Protein AF-A0A0D0Q567-F1 (afdb_monomer_lite)

Structure (mmCIF, N/CA/C/O backbone):
data_AF-A0A0D0Q567-F1
#
_entry.id   AF-A0A0D0Q567-F1
#
loop_
_atom_site.group_PDB
_atom_site.id
_atom_site.type_symbol
_atom_site.label_atom_id
_atom_site.label_alt_id
_atom_site.label_comp_id
_atom_site.label_asym_id
_atom_site.label_entity_id
_atom_site.label_seq_id
_atom_site.pdbx_PDB_ins_code
_atom_site.Cartn_x
_atom_site.Cartn_y
_atom_site.Cartn_z
_atom_site.occupancy
_atom_site.B_iso_or_equiv
_atom_site.auth_seq_id
_atom_site.auth_comp_id
_atom_site.auth_asym_id
_atom_site.auth_atom_id
_atom_site.pdbx_PDB_model_num
ATOM 1 N N . MET A 1 1 ? 65.294 61.300 28.316 1.00 38.38 1 MET A N 1
ATOM 2 C CA . MET A 1 1 ? 66.424 61.042 27.399 1.00 38.38 1 MET A CA 1
ATOM 3 C C . MET A 1 1 ? 66.318 59.599 26.916 1.00 38.38 1 MET A C 1
ATOM 5 O O . MET A 1 1 ? 66.198 58.739 27.770 1.00 38.38 1 MET A O 1
ATO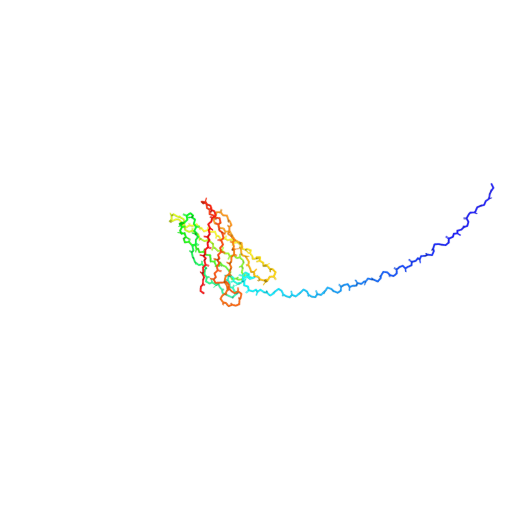M 9 N N . HIS A 1 2 ? 66.250 59.403 25.587 1.00 37.78 2 HIS A N 1
ATOM 10 C CA . HIS A 1 2 ? 66.719 58.267 24.755 1.00 37.78 2 HIS A CA 1
ATOM 11 C C . HIS A 1 2 ? 66.934 56.901 25.453 1.00 37.78 2 HIS A C 1
ATOM 13 O O . HIS A 1 2 ? 67.699 56.834 26.400 1.00 37.78 2 HIS A O 1
ATOM 19 N N . ARG A 1 3 ? 66.415 55.746 25.007 1.00 39.75 3 ARG A N 1
ATOM 20 C CA . ARG A 1 3 ? 66.430 55.153 23.651 1.00 39.75 3 ARG A CA 1
ATOM 21 C C . ARG A 1 3 ? 65.641 53.821 23.699 1.00 39.75 3 ARG A C 1
ATOM 23 O O . ARG A 1 3 ? 65.749 53.097 24.677 1.00 39.75 3 ARG A O 1
ATOM 30 N N . ALA A 1 4 ? 64.758 53.581 22.730 1.00 44.22 4 ALA A N 1
ATOM 31 C CA . ALA A 1 4 ? 64.872 52.557 21.675 1.00 44.22 4 ALA A CA 1
ATOM 32 C C . ALA A 1 4 ? 64.885 51.085 22.149 1.00 44.22 4 ALA A C 1
ATOM 34 O O . ALA A 1 4 ? 65.913 50.575 22.581 1.00 44.22 4 ALA A O 1
ATOM 35 N N . LEU A 1 5 ? 63.752 50.394 21.966 1.00 52.03 5 LEU A N 1
ATOM 36 C CA . LEU A 1 5 ? 63.672 48.932 21.943 1.00 52.03 5 LEU A CA 1
ATOM 37 C C . LEU A 1 5 ? 63.561 48.472 20.487 1.00 52.03 5 LEU A C 1
ATOM 39 O O . LEU A 1 5 ? 62.580 48.733 19.793 1.00 52.03 5 LEU A O 1
ATOM 43 N N . THR A 1 6 ? 64.645 47.848 20.046 1.00 52.19 6 THR A N 1
ATOM 44 C CA . THR A 1 6 ? 64.882 47.221 18.748 1.00 52.19 6 THR A CA 1
ATOM 45 C C . THR A 1 6 ? 64.147 45.879 18.678 1.00 52.19 6 THR A C 1
ATOM 47 O O . THR A 1 6 ? 64.008 45.193 19.688 1.00 52.19 6 THR A O 1
ATOM 50 N N . GLY A 1 7 ? 63.653 45.527 17.490 1.00 48.12 7 GLY A N 1
ATOM 51 C CA . GLY A 1 7 ? 62.730 44.416 17.278 1.00 48.12 7 GLY A CA 1
ATOM 52 C C . GLY A 1 7 ? 63.317 43.008 17.403 1.00 48.12 7 GLY A C 1
ATOM 53 O O . GLY A 1 7 ? 64.529 42.805 17.415 1.00 48.12 7 GLY A O 1
ATOM 54 N N . ALA A 1 8 ? 62.413 42.030 17.423 1.00 50.88 8 ALA A N 1
ATOM 55 C CA . ALA A 1 8 ? 62.719 40.626 17.197 1.00 50.88 8 ALA A CA 1
ATOM 56 C C . ALA A 1 8 ? 61.720 40.053 16.184 1.00 50.88 8 ALA A C 1
ATOM 58 O O . ALA A 1 8 ? 60.511 40.266 16.277 1.00 50.88 8 ALA A O 1
ATOM 59 N N . ALA A 1 9 ? 62.283 39.396 15.176 1.00 47.81 9 ALA A N 1
ATOM 60 C CA . ALA A 1 9 ? 61.627 38.864 13.999 1.00 47.81 9 ALA A CA 1
ATOM 61 C C . ALA A 1 9 ? 60.582 37.796 14.349 1.00 47.81 9 ALA A C 1
ATOM 63 O O . ALA A 1 9 ? 60.881 36.816 15.028 1.00 47.81 9 ALA A O 1
ATOM 64 N N . CYS A 1 10 ? 59.367 37.960 13.827 1.00 39.22 10 CYS A N 1
ATOM 65 C CA . CYS A 1 10 ? 58.355 36.915 13.836 1.00 39.22 10 CY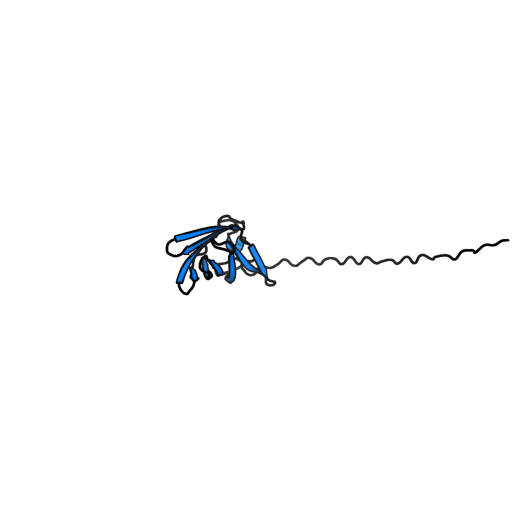S A CA 1
ATOM 66 C C . CYS A 1 10 ? 58.571 36.058 12.579 1.00 39.22 10 CYS A C 1
ATOM 68 O O . CYS A 1 10 ? 58.162 36.437 11.482 1.00 39.22 10 CYS A O 1
ATOM 70 N N . CYS A 1 11 ? 59.288 34.940 12.713 1.00 49.28 11 CYS A N 1
ATOM 71 C CA . CYS A 1 11 ? 59.371 33.937 11.656 1.00 49.28 11 CYS A CA 1
ATOM 72 C C . CYS A 1 11 ? 57.986 33.308 11.476 1.00 49.28 11 CYS A C 1
ATOM 74 O O . CYS A 1 11 ? 57.499 32.587 12.345 1.00 49.28 11 CYS A O 1
ATOM 76 N N . ALA A 1 12 ? 57.350 33.599 10.343 1.00 46.59 12 ALA A N 1
ATOM 77 C CA . ALA A 1 12 ? 56.108 32.977 9.925 1.00 46.59 12 ALA A CA 1
ATOM 78 C C . ALA A 1 12 ? 56.343 31.480 9.670 1.00 46.59 12 ALA A C 1
ATOM 80 O O . ALA A 1 12 ? 56.996 31.096 8.699 1.00 46.59 12 ALA A O 1
ATOM 81 N N . ALA A 1 13 ? 55.810 30.625 10.541 1.00 54.06 13 ALA A N 1
ATOM 82 C CA . ALA A 1 13 ? 55.683 29.205 10.257 1.00 54.06 13 ALA A CA 1
ATOM 83 C C . ALA A 1 13 ? 54.540 29.025 9.248 1.00 54.06 13 ALA A C 1
ATOM 85 O O . ALA A 1 13 ? 53.364 29.038 9.610 1.00 54.06 13 ALA A O 1
ATOM 86 N N . ALA A 1 14 ? 54.880 28.897 7.966 1.00 51.44 14 ALA A N 1
ATOM 87 C CA . ALA A 1 14 ? 53.939 28.458 6.946 1.00 51.44 14 ALA A CA 1
ATOM 88 C C . ALA A 1 14 ? 53.609 26.978 7.196 1.00 51.44 14 ALA A C 1
ATOM 90 O O . ALA A 1 14 ? 54.317 26.080 6.744 1.00 51.44 14 ALA A O 1
ATOM 91 N N . ALA A 1 15 ? 52.547 26.720 7.959 1.00 48.72 15 ALA A N 1
ATOM 92 C CA . ALA A 1 15 ? 51.950 25.398 8.031 1.00 48.72 15 ALA A CA 1
ATOM 93 C C . ALA A 1 15 ? 51.300 25.108 6.671 1.00 48.72 15 ALA A C 1
ATOM 95 O O . ALA A 1 15 ? 50.229 25.630 6.362 1.00 48.72 15 ALA A O 1
ATOM 96 N N . LEU A 1 16 ? 51.962 24.298 5.838 1.00 49.94 16 LEU A N 1
ATOM 97 C CA . LEU A 1 16 ? 51.313 23.668 4.694 1.00 49.94 16 LEU A CA 1
ATOM 98 C C . LEU A 1 16 ? 50.237 22.724 5.240 1.00 49.94 16 LEU A C 1
ATOM 100 O O . LEU A 1 16 ? 50.507 21.569 5.564 1.00 49.94 16 LEU A O 1
ATOM 104 N N . ALA A 1 17 ? 49.013 23.228 5.366 1.00 55.66 17 ALA A N 1
ATOM 105 C CA . ALA A 1 17 ? 47.845 22.386 5.533 1.00 55.66 17 ALA A CA 1
ATOM 106 C C . ALA A 1 17 ? 47.669 21.603 4.227 1.00 55.66 17 ALA A C 1
ATOM 108 O O . ALA A 1 17 ? 47.186 22.134 3.227 1.00 55.66 17 ALA A O 1
ATOM 109 N N . LEU A 1 18 ? 48.118 20.346 4.221 1.00 51.53 18 LEU A N 1
ATOM 110 C CA . LEU A 1 18 ? 47.726 19.371 3.212 1.00 51.53 18 LEU A CA 1
ATOM 111 C C . LEU A 1 18 ? 46.199 19.264 3.281 1.00 51.53 18 LEU A C 1
ATOM 113 O O . LEU A 1 18 ? 45.649 18.620 4.174 1.00 51.53 18 LEU A O 1
ATOM 117 N N . ALA A 1 19 ? 45.513 19.936 2.360 1.00 55.62 19 ALA A N 1
ATOM 118 C CA . ALA A 1 19 ? 44.102 19.715 2.111 1.00 55.62 19 ALA A CA 1
ATOM 119 C C . ALA A 1 19 ? 43.968 18.297 1.547 1.00 55.62 19 ALA A C 1
ATOM 121 O O . ALA A 1 19 ? 44.071 18.079 0.342 1.00 55.62 19 ALA A O 1
ATOM 122 N N . ALA A 1 20 ? 43.818 17.318 2.438 1.00 60.34 20 ALA A N 1
ATOM 123 C CA . ALA A 1 20 ? 43.405 15.981 2.066 1.00 60.34 20 ALA A CA 1
ATOM 124 C C . ALA A 1 20 ? 41.991 16.101 1.489 1.00 60.34 20 ALA A C 1
ATOM 126 O O . ALA A 1 20 ? 41.008 16.204 2.220 1.00 60.34 20 ALA A O 1
ATOM 127 N N . THR A 1 21 ? 41.899 16.148 0.164 1.00 54.31 21 THR A N 1
ATOM 128 C CA . THR A 1 21 ? 40.655 15.931 -0.559 1.00 54.31 21 THR A CA 1
ATOM 129 C C . THR A 1 21 ? 40.231 14.498 -0.272 1.00 54.31 21 THR A C 1
ATOM 131 O O . THR A 1 21 ? 40.716 13.546 -0.881 1.00 54.31 21 THR A O 1
ATOM 134 N N . THR A 1 22 ? 39.350 14.319 0.710 1.00 59.62 22 THR A N 1
ATOM 135 C CA . THR A 1 22 ? 38.627 13.065 0.884 1.00 59.62 22 THR A CA 1
ATOM 136 C C . THR A 1 22 ? 37.764 12.887 -0.357 1.00 59.62 22 THR A C 1
ATOM 138 O O . THR A 1 22 ? 36.684 13.462 -0.486 1.00 59.62 22 THR A O 1
ATOM 141 N N . ALA A 1 23 ? 38.293 12.142 -1.329 1.00 61.81 23 ALA A N 1
ATOM 142 C CA . ALA A 1 23 ? 37.537 11.707 -2.487 1.00 61.81 23 ALA A CA 1
ATOM 143 C C . ALA A 1 23 ? 36.274 11.023 -1.957 1.00 61.81 23 ALA A C 1
ATOM 145 O O . ALA A 1 23 ? 36.348 9.992 -1.287 1.00 61.81 23 ALA A O 1
ATOM 146 N N . SER A 1 24 ? 35.123 11.655 -2.179 1.00 61.72 24 SER A N 1
ATOM 147 C CA . SER A 1 24 ? 33.842 11.070 -1.810 1.00 61.72 24 SER A CA 1
ATOM 148 C C . SER A 1 24 ? 33.685 9.809 -2.647 1.00 61.72 24 SER A C 1
ATOM 150 O O . SER A 1 24 ? 33.603 9.887 -3.873 1.00 61.72 24 SER A O 1
ATOM 152 N N . ALA A 1 25 ? 33.729 8.646 -1.997 1.00 69.00 25 ALA A N 1
ATOM 153 C CA . ALA A 1 25 ? 33.426 7.393 -2.667 1.00 69.00 25 ALA A CA 1
ATOM 154 C C . ALA A 1 25 ? 32.014 7.508 -3.268 1.00 69.00 25 ALA A C 1
ATOM 156 O O . ALA A 1 25 ? 31.126 8.057 -2.604 1.00 69.00 25 ALA A O 1
ATOM 157 N N . PRO A 1 26 ? 31.790 7.040 -4.509 1.00 67.38 26 PRO A N 1
ATOM 158 C CA . PRO A 1 26 ? 30.459 7.064 -5.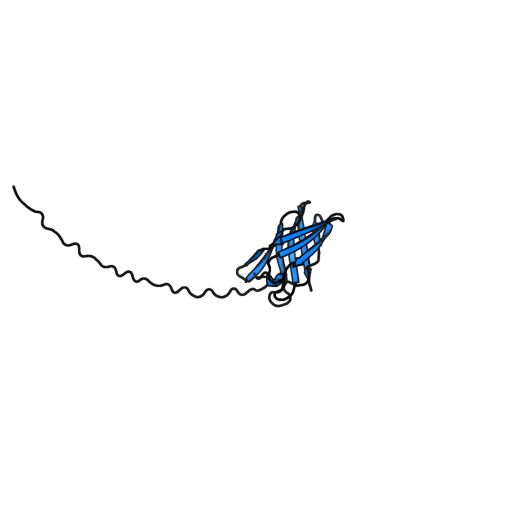087 1.00 67.38 26 PRO A CA 1
ATOM 159 C C . PRO A 1 26 ? 29.517 6.291 -4.163 1.00 67.38 26 PRO A C 1
ATOM 161 O O . PRO A 1 26 ? 29.795 5.147 -3.793 1.00 67.38 26 PRO A O 1
ATOM 164 N N . ALA A 1 27 ? 28.416 6.930 -3.765 1.00 67.38 27 ALA A N 1
ATOM 165 C CA . ALA A 1 27 ? 27.356 6.245 -3.048 1.00 67.38 27 ALA A CA 1
ATOM 166 C C . ALA A 1 27 ? 26.897 5.065 -3.912 1.00 67.38 27 ALA A C 1
ATOM 168 O O . ALA A 1 27 ? 26.581 5.235 -5.092 1.00 67.38 27 ALA A O 1
ATOM 169 N N . SER A 1 28 ? 26.924 3.858 -3.348 1.00 68.50 28 SER A N 1
ATOM 170 C CA . SER A 1 28 ? 26.419 2.679 -4.049 1.00 68.50 28 SER A CA 1
ATOM 171 C C . SER A 1 28 ? 24.938 2.886 -4.361 1.00 68.50 28 SER A C 1
ATOM 173 O O . SER A 1 28 ? 24.196 3.387 -3.516 1.00 68.50 28 SER A O 1
ATOM 175 N N . ALA A 1 29 ? 24.513 2.531 -5.576 1.00 69.06 29 ALA A N 1
ATOM 176 C CA . ALA A 1 29 ? 23.113 2.632 -5.965 1.00 69.06 29 ALA A CA 1
ATOM 177 C C . ALA A 1 29 ? 22.245 1.816 -4.993 1.00 69.06 29 ALA A C 1
ATOM 179 O O . ALA A 1 29 ? 22.543 0.649 -4.720 1.00 69.06 29 ALA A O 1
ATOM 180 N N . VAL A 1 30 ? 21.182 2.429 -4.462 1.00 72.00 30 VAL A N 1
ATOM 181 C CA . VAL A 1 30 ? 20.223 1.730 -3.600 1.00 72.00 30 VAL A CA 1
ATOM 182 C C . VAL A 1 30 ? 19.570 0.631 -4.432 1.00 72.00 30 VAL A C 1
ATOM 184 O O . VAL A 1 30 ? 18.925 0.902 -5.442 1.00 72.00 30 VAL A O 1
ATOM 187 N N . THR A 1 31 ? 19.775 -0.622 -4.034 1.00 82.00 31 THR A N 1
ATOM 188 C CA . THR A 1 31 ? 19.114 -1.763 -4.672 1.00 82.00 31 THR A CA 1
ATOM 189 C C . THR A 1 31 ? 17.761 -1.957 -4.003 1.00 82.00 31 THR A C 1
ATOM 191 O O . THR A 1 31 ? 17.708 -2.326 -2.834 1.00 82.00 31 THR A O 1
ATOM 194 N N . TYR A 1 32 ? 16.673 -1.689 -4.724 1.00 86.50 32 TYR A N 1
ATOM 195 C CA . TYR A 1 32 ? 15.321 -1.894 -4.211 1.00 86.50 32 TYR A CA 1
ATOM 196 C C . TYR A 1 32 ? 14.951 -3.374 -4.253 1.00 86.50 32 TYR A C 1
ATOM 198 O O . TYR A 1 32 ? 15.092 -4.026 -5.288 1.00 86.50 32 TYR A O 1
ATOM 206 N N . SER A 1 33 ? 14.481 -3.903 -3.126 1.00 89.44 33 SER A N 1
ATOM 207 C CA . SER A 1 33 ? 14.155 -5.324 -2.984 1.00 89.44 33 SER A CA 1
ATOM 208 C C . SER A 1 33 ? 12.665 -5.608 -3.170 1.00 89.44 33 SER A C 1
ATOM 210 O O . SER A 1 33 ? 12.313 -6.620 -3.769 1.00 89.44 33 SER A O 1
ATOM 212 N N . CYS A 1 34 ? 11.783 -4.722 -2.698 1.00 95.50 34 CYS A N 1
ATOM 213 C CA . CYS A 1 34 ? 10.334 -4.816 -2.897 1.00 95.50 34 CYS A CA 1
ATOM 214 C C . CYS A 1 34 ? 9.660 -3.474 -2.590 1.00 95.50 34 CYS A C 1
ATOM 216 O O . CYS A 1 34 ? 9.818 -2.967 -1.481 1.00 95.50 34 CYS A O 1
ATOM 218 N N . GLY A 1 35 ? 8.904 -2.909 -3.537 1.00 95.94 35 GLY A N 1
ATOM 219 C CA . GLY A 1 35 ? 8.114 -1.692 -3.325 1.00 95.94 35 GLY A CA 1
ATOM 220 C C . GLY A 1 35 ? 8.924 -0.425 -3.043 1.00 95.94 35 GLY A C 1
ATOM 221 O O . GLY A 1 35 ? 8.432 0.467 -2.355 1.00 95.94 35 GLY A O 1
ATOM 222 N N . GLY A 1 36 ? 10.170 -0.356 -3.505 1.00 94.75 36 GLY A N 1
ATOM 223 C CA . GLY A 1 36 ? 11.073 0.755 -3.207 1.00 94.75 36 GLY A CA 1
ATOM 224 C C . GLY A 1 36 ? 10.833 2.015 -4.043 1.00 94.75 36 GLY A C 1
ATOM 225 O O . GLY A 1 36 ? 11.371 3.072 -3.723 1.00 94.75 36 GLY A O 1
ATOM 226 N N . LEU A 1 37 ? 10.021 1.915 -5.095 1.00 94.31 37 LEU A N 1
ATOM 227 C CA . LEU A 1 37 ? 9.700 3.005 -6.013 1.00 94.31 37 LEU A CA 1
ATOM 228 C C . LEU A 1 37 ? 8.188 3.149 -6.180 1.00 94.31 37 LEU A C 1
ATOM 230 O O . LEU A 1 37 ? 7.458 2.163 -6.163 1.00 94.31 37 LEU A O 1
ATOM 234 N N . TYR A 1 38 ? 7.700 4.362 -6.448 1.00 94.12 38 TYR A N 1
ATOM 235 C CA . TYR A 1 38 ? 6.273 4.596 -6.718 1.00 94.12 38 TYR A CA 1
ATOM 236 C C . TYR A 1 38 ? 5.759 3.751 -7.897 1.00 94.12 38 TYR A C 1
ATOM 238 O O . TYR A 1 38 ? 4.648 3.219 -7.850 1.00 94.12 38 TYR A O 1
ATOM 246 N N . THR A 1 39 ? 6.594 3.538 -8.922 1.00 95.56 39 THR A N 1
ATOM 247 C CA . THR A 1 39 ? 6.271 2.695 -10.086 1.00 95.56 39 THR A CA 1
ATOM 248 C C . THR A 1 39 ? 5.996 1.239 -9.726 1.00 95.56 39 THR A C 1
ATOM 250 O O . THR A 1 39 ? 5.295 0.566 -10.478 1.00 95.56 39 THR A O 1
ATOM 253 N N . ASP A 1 40 ? 6.476 0.764 -8.573 1.00 95.81 40 ASP A N 1
ATOM 254 C CA . ASP A 1 40 ? 6.177 -0.578 -8.068 1.00 95.81 40 ASP A CA 1
ATOM 255 C C . ASP A 1 40 ? 4.717 -0.730 -7.629 1.00 95.81 40 ASP A C 1
ATOM 257 O O . ASP A 1 40 ? 4.260 -1.859 -7.462 1.00 95.81 40 ASP A O 1
ATOM 261 N N . TYR A 1 41 ? 3.987 0.377 -7.456 1.00 96.31 41 TYR A N 1
ATOM 262 C CA . TYR A 1 41 ? 2.581 0.427 -7.045 1.00 96.31 41 TYR A CA 1
ATOM 263 C C . TYR A 1 41 ? 1.679 0.942 -8.160 1.00 96.31 41 TYR A C 1
ATOM 265 O O . TYR A 1 41 ? 0.573 0.438 -8.312 1.00 96.31 41 TYR A O 1
ATOM 273 N N . VAL A 1 42 ? 2.128 1.919 -8.950 1.00 96.19 42 VAL A N 1
ATOM 274 C CA . VAL A 1 42 ? 1.266 2.563 -9.957 1.00 96.19 42 VAL A CA 1
ATOM 275 C C . VAL A 1 42 ? 1.493 2.090 -11.389 1.00 96.19 42 VAL A C 1
ATOM 277 O O . VAL A 1 42 ? 0.648 2.331 -12.247 1.00 96.19 42 VAL A O 1
ATOM 280 N N . GLY A 1 43 ? 2.607 1.398 -11.639 1.00 93.88 43 GLY A N 1
ATOM 281 C CA . GLY A 1 43 ? 3.051 1.009 -12.973 1.00 93.88 43 GLY A CA 1
ATOM 282 C C . GLY A 1 43 ? 3.880 2.098 -13.668 1.00 93.88 43 GLY A C 1
ATOM 283 O O . GLY A 1 43 ? 3.653 3.299 -13.510 1.00 93.88 43 GLY A O 1
ATOM 284 N N . ALA A 1 44 ? 4.898 1.671 -14.421 1.00 92.00 44 ALA A N 1
ATOM 285 C CA . ALA A 1 44 ? 5.865 2.575 -15.054 1.00 92.00 44 ALA A CA 1
ATOM 286 C C . ALA A 1 44 ? 5.396 3.126 -16.412 1.00 92.00 44 ALA A C 1
ATOM 288 O O . ALA A 1 44 ? 5.610 4.296 -16.714 1.00 92.00 44 ALA A O 1
ATOM 289 N N . LEU A 1 45 ? 4.775 2.276 -17.237 1.00 93.75 45 LEU A N 1
ATOM 290 C CA . LEU A 1 45 ? 4.361 2.615 -18.609 1.00 93.75 45 LEU A CA 1
ATOM 291 C C . LEU A 1 45 ? 2.840 2.665 -18.773 1.00 93.75 45 LEU A C 1
ATOM 293 O O . LEU A 1 45 ? 2.322 3.408 -19.601 1.00 93.75 45 LEU A O 1
ATOM 297 N N . VAL A 1 46 ? 2.134 1.856 -17.989 1.00 94.56 46 VAL A N 1
ATOM 298 C CA . VAL A 1 46 ? 0.675 1.741 -17.959 1.00 94.56 46 VAL A CA 1
ATOM 299 C C . VAL A 1 46 ? 0.228 1.699 -16.508 1.00 94.56 46 VAL A C 1
ATOM 301 O O . VAL A 1 46 ? 1.027 1.337 -15.642 1.00 94.56 46 VAL A O 1
ATOM 304 N N . LEU A 1 47 ? -1.028 2.076 -16.251 1.00 95.38 47 LEU A N 1
ATOM 305 C CA . LEU A 1 47 ? -1.594 1.951 -14.914 1.00 95.38 47 LEU A CA 1
ATOM 306 C C . LEU A 1 47 ? -1.618 0.479 -14.539 1.00 95.38 47 LEU A C 1
ATOM 308 O O . LEU A 1 47 ? -2.086 -0.360 -15.310 1.00 95.38 47 LEU A O 1
ATOM 312 N N . ASP A 1 48 ? -1.097 0.185 -13.360 1.00 95.50 48 ASP A N 1
ATOM 313 C CA . ASP A 1 48 ? -1.181 -1.152 -12.806 1.00 95.50 48 ASP A CA 1
ATOM 314 C C . ASP A 1 48 ? -2.614 -1.443 -12.314 1.00 95.50 48 ASP A C 1
ATOM 316 O O . ASP A 1 48 ? -3.454 -0.549 -12.172 1.00 95.50 48 ASP A O 1
ATOM 320 N N . THR A 1 49 ? -2.919 -2.709 -12.057 1.00 97.00 49 THR A N 1
ATOM 321 C CA . THR A 1 49 ? -4.222 -3.119 -11.532 1.00 97.00 49 THR A CA 1
ATOM 322 C C . THR A 1 49 ? -4.419 -2.597 -10.103 1.00 97.00 49 THR A C 1
ATOM 324 O O . THR A 1 49 ? -3.463 -2.638 -9.315 1.00 97.00 49 THR A O 1
ATOM 327 N N . PRO A 1 50 ? -5.639 -2.157 -9.736 1.00 98.12 50 PRO A N 1
ATOM 328 C CA . PRO A 1 50 ? -5.960 -1.797 -8.361 1.00 98.12 50 PRO A CA 1
ATOM 329 C C . PRO A 1 50 ? -5.691 -2.941 -7.385 1.00 98.12 50 PRO A C 1
ATOM 331 O O . PRO A 1 50 ? -5.946 -4.107 -7.692 1.00 98.12 50 PRO A O 1
ATOM 334 N N . PHE A 1 51 ? -5.234 -2.597 -6.185 1.00 98.62 51 PHE A N 1
ATOM 335 C CA . PHE A 1 51 ? -5.249 -3.522 -5.065 1.00 98.62 51 PHE A CA 1
ATOM 336 C C . PHE A 1 51 ? -6.656 -3.577 -4.478 1.00 98.62 51 PHE A C 1
ATOM 338 O O . PHE A 1 51 ? -7.262 -2.542 -4.204 1.00 98.62 51 PHE A O 1
ATOM 345 N N . VAL A 1 52 ? -7.155 -4.783 -4.247 1.00 98.62 52 VAL A N 1
ATOM 346 C CA . VAL A 1 52 ? -8.474 -5.043 -3.671 1.00 98.62 52 VAL A CA 1
ATOM 347 C C . VAL A 1 52 ? -8.345 -5.965 -2.468 1.00 98.62 52 VAL A C 1
ATOM 349 O O . VAL A 1 52 ? -7.499 -6.863 -2.432 1.00 98.62 52 VAL A O 1
ATOM 352 N N . GLY A 1 53 ? -9.174 -5.739 -1.460 1.00 98.19 53 GLY A N 1
ATOM 353 C CA . GLY A 1 53 ? -9.191 -6.556 -0.257 1.00 98.19 53 GLY A CA 1
ATOM 354 C C . GLY A 1 53 ? -10.074 -5.948 0.815 1.00 98.19 53 GLY A C 1
ATOM 355 O O . GLY A 1 53 ? -11.181 -5.489 0.527 1.00 98.19 53 GLY A O 1
ATOM 356 N N . THR A 1 54 ? -9.603 -5.970 2.058 1.00 98.06 54 THR A N 1
ATOM 357 C CA . THR A 1 54 ? -10.420 -5.583 3.209 1.00 98.06 54 THR A CA 1
ATOM 358 C C . THR A 1 54 ? -9.646 -4.811 4.261 1.00 98.06 54 THR A C 1
ATOM 360 O O . THR A 1 54 ? -8.483 -5.115 4.520 1.00 98.06 54 THR A O 1
ATOM 363 N N . ALA A 1 55 ? -10.337 -3.890 4.929 1.00 97.44 55 ALA A N 1
ATOM 364 C CA . ALA A 1 55 ? -9.966 -3.336 6.225 1.00 97.44 55 ALA A CA 1
ATOM 365 C C . ALA A 1 55 ? -10.856 -3.960 7.315 1.00 97.44 55 ALA A C 1
ATOM 367 O O . ALA A 1 55 ? -12.073 -4.030 7.155 1.00 97.44 55 ALA A O 1
ATOM 368 N N . VAL A 1 56 ? -10.271 -4.433 8.410 1.00 96.94 56 VAL A N 1
ATOM 369 C CA . VAL A 1 56 ? -10.953 -5.097 9.521 1.00 96.94 56 VAL A CA 1
ATOM 370 C C . VAL A 1 56 ? -10.953 -4.164 10.722 1.00 96.94 56 VAL A C 1
ATOM 372 O O . VAL A 1 56 ? -9.897 -3.801 11.239 1.00 96.94 56 VAL A O 1
ATOM 375 N N . LEU A 1 57 ? -12.150 -3.794 11.167 1.00 92.06 57 LEU A N 1
ATOM 376 C CA . LEU A 1 57 ? -12.358 -2.980 12.358 1.00 92.06 57 LEU A CA 1
ATOM 377 C C . LEU A 1 57 ? -13.324 -3.700 13.292 1.00 92.06 57 LEU A C 1
ATOM 379 O O . LEU A 1 57 ? -14.411 -4.085 12.862 1.00 92.06 57 LEU A O 1
ATOM 383 N N . ASP A 1 58 ? -12.918 -3.899 14.547 1.00 91.31 58 ASP A N 1
ATOM 384 C CA . ASP A 1 58 ? -13.704 -4.609 15.565 1.00 91.31 58 ASP A CA 1
ATOM 385 C C . ASP A 1 58 ? -14.234 -5.973 15.077 1.00 91.31 58 ASP A C 1
ATOM 387 O O . ASP A 1 58 ? -15.358 -6.382 15.359 1.00 91.31 58 ASP A O 1
ATOM 391 N N . GLY A 1 59 ? -13.421 -6.675 14.279 1.00 92.69 59 GLY A N 1
ATOM 392 C CA . GLY A 1 59 ? -13.764 -7.970 13.683 1.00 92.69 59 GLY A CA 1
ATOM 393 C C . GLY A 1 59 ? -14.695 -7.907 12.464 1.00 92.69 59 GLY A C 1
ATOM 394 O O . GLY A 1 59 ? -14.982 -8.945 11.868 1.00 92.69 59 GLY A O 1
ATOM 395 N N . VAL A 1 60 ? -15.141 -6.721 12.041 1.00 94.31 60 VAL A N 1
ATOM 396 C CA . VAL A 1 60 ? -15.976 -6.534 10.847 1.00 94.31 60 VAL A CA 1
ATOM 397 C C . VAL A 1 60 ? -15.103 -6.194 9.643 1.00 94.31 60 VAL A C 1
ATOM 399 O O . VAL A 1 60 ? -14.395 -5.188 9.634 1.00 94.31 60 VAL A O 1
ATOM 402 N N . SER A 1 61 ? -15.186 -7.018 8.597 1.00 95.94 61 SER A N 1
ATOM 403 C CA . SER A 1 61 ? -14.486 -6.779 7.331 1.00 95.94 61 SER A CA 1
ATOM 404 C C . SER A 1 61 ? -15.229 -5.763 6.465 1.00 95.94 61 SER A C 1
ATOM 406 O O . SER A 1 61 ? -16.417 -5.912 6.178 1.00 95.94 61 SER A O 1
ATOM 408 N N . ARG A 1 62 ? -14.503 -4.745 6.014 1.00 95.62 62 ARG A N 1
ATOM 409 C CA . ARG A 1 62 ? -14.956 -3.675 5.123 1.00 95.62 62 ARG A CA 1
ATOM 410 C C . ARG A 1 62 ? -14.186 -3.773 3.820 1.00 95.62 62 ARG A C 1
ATOM 412 O O . ARG A 1 62 ? -12.964 -3.869 3.855 1.00 95.62 62 ARG A O 1
ATOM 419 N N . ALA A 1 63 ? -14.875 -3.754 2.682 1.00 97.38 63 ALA A N 1
ATOM 420 C CA . ALA A 1 63 ? -14.199 -3.780 1.388 1.00 97.38 63 ALA A CA 1
ATOM 421 C C . ALA A 1 63 ? -13.297 -2.547 1.243 1.00 97.38 63 ALA A C 1
ATOM 423 O O . ALA A 1 63 ? -13.705 -1.438 1.598 1.00 97.38 63 ALA A O 1
ATOM 424 N N . MET A 1 64 ? -12.082 -2.757 0.742 1.00 98.06 64 MET A N 1
ATOM 425 C CA . MET A 1 64 ? -11.089 -1.712 0.528 1.00 98.06 64 MET A CA 1
ATOM 426 C C . MET A 1 64 ? -10.459 -1.859 -0.856 1.00 98.06 64 MET A C 1
ATOM 428 O O . MET A 1 64 ? -10.053 -2.958 -1.245 1.00 98.06 64 MET A O 1
ATOM 432 N N . THR A 1 65 ? -10.334 -0.736 -1.557 1.00 98.56 65 THR A N 1
ATOM 433 C CA . THR A 1 65 ? -9.672 -0.644 -2.861 1.00 98.56 65 THR A CA 1
ATOM 434 C C . THR A 1 65 ? -8.605 0.441 -2.808 1.00 98.56 65 THR A C 1
ATOM 436 O O . THR A 1 65 ? -8.865 1.547 -2.340 1.00 98.56 65 THR A O 1
ATOM 439 N N . VAL A 1 66 ? -7.407 0.137 -3.305 1.00 98.38 66 VAL A N 1
ATOM 440 C CA . VAL A 1 66 ? -6.313 1.096 -3.503 1.00 98.38 66 VAL A CA 1
ATOM 441 C C . VAL A 1 66 ? -5.945 1.077 -4.982 1.00 98.38 66 VAL A C 1
ATOM 443 O O . VAL A 1 66 ? -5.326 0.131 -5.468 1.00 98.38 66 VAL A O 1
ATOM 446 N N . ALA A 1 67 ? -6.367 2.100 -5.716 1.00 98.38 67 ALA A N 1
ATOM 447 C CA . ALA A 1 67 ? -6.237 2.175 -7.164 1.00 98.38 67 ALA A CA 1
ATOM 448 C C . ALA A 1 67 ? -5.207 3.235 -7.576 1.00 98.38 67 ALA A C 1
ATOM 450 O O . ALA A 1 67 ? -5.274 4.364 -7.086 1.00 98.38 67 ALA A O 1
ATOM 451 N N . PRO A 1 68 ? -4.282 2.927 -8.497 1.00 97.50 68 PRO A N 1
ATOM 452 C CA . PRO A 1 68 ? -3.427 3.951 -9.074 1.00 97.50 68 PRO A CA 1
ATOM 453 C C . PRO A 1 68 ? -4.236 4.875 -9.983 1.00 97.50 68 PRO A C 1
ATOM 455 O O . PRO A 1 68 ? -5.089 4.426 -10.749 1.00 97.50 68 PRO A O 1
ATOM 458 N N . VAL A 1 69 ? -3.974 6.178 -9.887 1.00 97.50 69 VAL A N 1
ATOM 459 C CA . VAL A 1 69 ? -4.729 7.196 -10.639 1.00 97.50 69 VAL A CA 1
ATOM 460 C C . VAL A 1 69 ? -3.956 7.673 -11.861 1.00 97.50 69 VAL A C 1
ATOM 462 O O . VAL A 1 69 ? -4.551 8.005 -12.887 1.00 97.50 69 VAL A O 1
ATOM 465 N N . LYS A 1 70 ? -2.621 7.689 -11.778 1.00 93.31 70 LYS A N 1
ATOM 466 C CA . LYS A 1 70 ? -1.750 8.124 -12.871 1.00 93.31 70 LYS A CA 1
ATOM 467 C C . LYS A 1 70 ? -0.455 7.309 -12.916 1.00 93.31 70 LYS A C 1
ATOM 469 O O . LYS A 1 70 ? 0.080 6.913 -11.886 1.00 93.31 70 LYS A O 1
ATOM 474 N N . VAL A 1 71 ? 0.017 7.035 -14.132 1.00 90.50 71 VAL A N 1
ATOM 475 C CA . VAL A 1 71 ? 1.263 6.293 -14.374 1.00 90.50 71 VAL A CA 1
ATOM 476 C C . VAL A 1 71 ? 2.469 7.114 -13.951 1.00 90.50 71 VAL A C 1
ATOM 478 O O . VAL A 1 71 ? 2.491 8.323 -14.188 1.00 90.50 71 VAL A O 1
ATOM 481 N N . ASN A 1 72 ? 3.477 6.449 -13.383 1.00 90.56 72 ASN A N 1
ATOM 482 C CA . ASN A 1 72 ? 4.725 7.088 -12.953 1.00 90.56 72 ASN A CA 1
ATOM 483 C C . ASN A 1 72 ? 4.512 8.351 -12.086 1.00 90.56 72 ASN A C 1
ATOM 485 O O . ASN A 1 72 ? 5.277 9.309 -12.165 1.00 90.56 72 ASN A O 1
ATOM 489 N N . ASP A 1 73 ? 3.438 8.359 -11.300 1.00 94.06 73 ASP A N 1
ATOM 490 C CA . ASP A 1 73 ? 3.061 9.444 -10.403 1.00 94.06 73 ASP A CA 1
ATOM 491 C C . ASP A 1 73 ? 2.743 8.856 -9.030 1.00 94.06 73 ASP A C 1
ATOM 493 O O . ASP A 1 73 ? 2.380 7.684 -8.912 1.00 94.06 73 ASP A O 1
ATOM 497 N N . ASN A 1 74 ? 2.869 9.646 -7.977 1.00 95.38 74 ASN A N 1
ATOM 498 C CA . ASN A 1 74 ? 2.658 9.169 -6.619 1.00 95.38 74 ASN A CA 1
ATOM 499 C C . ASN A 1 74 ? 1.207 9.356 -6.165 1.00 95.38 74 ASN A C 1
ATOM 501 O O . ASN A 1 74 ? 0.987 9.615 -4.995 1.00 95.38 74 ASN A O 1
ATOM 505 N N . MET A 1 75 ? 0.216 9.190 -7.046 1.00 97.50 75 MET A N 1
ATOM 506 C CA . MET A 1 75 ? -1.194 9.429 -6.720 1.00 97.50 75 MET A CA 1
ATOM 507 C C . MET A 1 75 ? -2.008 8.129 -6.676 1.00 97.50 75 MET A C 1
ATOM 509 O O . MET A 1 75 ? -2.101 7.389 -7.666 1.00 97.50 75 MET A O 1
ATOM 513 N N . LEU A 1 76 ? -2.653 7.885 -5.534 1.00 98.00 76 LEU A N 1
ATOM 514 C CA . LEU A 1 76 ? -3.556 6.757 -5.303 1.00 98.00 76 LEU A CA 1
ATOM 515 C C . LEU A 1 76 ? -4.961 7.252 -4.976 1.00 98.00 76 LEU A C 1
ATOM 517 O O . LEU A 1 76 ? -5.155 8.299 -4.361 1.00 98.00 76 LEU A O 1
ATOM 521 N N . SER A 1 77 ? -5.945 6.446 -5.350 1.00 98.31 77 SER A N 1
ATOM 522 C CA . SER A 1 77 ? -7.305 6.553 -4.857 1.00 98.31 77 SER A CA 1
ATOM 523 C C . SER A 1 77 ? -7.580 5.418 -3.885 1.00 98.31 77 SER A C 1
ATOM 525 O O . SER A 1 77 ? -7.371 4.251 -4.213 1.00 98.31 77 SER A O 1
ATOM 527 N N . VAL A 1 78 ? -8.025 5.764 -2.685 1.00 98.31 78 VAL A N 1
ATOM 528 C CA . VAL A 1 78 ? -8.282 4.829 -1.594 1.00 98.31 78 VAL A CA 1
ATOM 529 C C . VAL A 1 78 ? -9.758 4.887 -1.253 1.00 98.31 78 VAL A C 1
ATOM 531 O O . VAL A 1 78 ? -10.271 5.937 -0.867 1.00 98.31 78 VAL A O 1
ATOM 534 N N . GLU A 1 79 ? -10.425 3.749 -1.381 1.00 97.94 79 GLU A N 1
ATOM 535 C CA . GLU A 1 79 ? -11.843 3.572 -1.096 1.00 97.94 79 GLU A CA 1
ATOM 536 C C . GLU A 1 79 ? -12.027 2.550 0.026 1.00 97.94 79 GLU A C 1
ATOM 538 O O . GLU A 1 79 ? -11.418 1.480 -0.005 1.00 97.94 79 GLU A O 1
ATOM 543 N N . ILE A 1 80 ? -12.881 2.863 1.005 1.00 96.06 80 ILE A N 1
ATOM 544 C CA . ILE A 1 80 ? -13.291 1.936 2.070 1.00 96.06 80 ILE A CA 1
ATOM 545 C C . ILE A 1 80 ? -14.817 1.965 2.196 1.00 96.06 80 ILE A C 1
ATOM 547 O O . ILE A 1 80 ? -15.420 3.025 2.383 1.00 96.06 80 ILE A O 1
ATOM 551 N N . VAL A 1 81 ? -15.448 0.791 2.147 1.00 94.12 81 VAL A N 1
ATOM 552 C CA . VAL A 1 81 ? -16.903 0.644 2.287 1.00 94.12 81 VAL A CA 1
ATOM 553 C C . VAL A 1 81 ? -17.275 0.451 3.756 1.00 94.12 81 VAL A C 1
ATOM 555 O O . VAL A 1 81 ? -16.978 -0.578 4.356 1.00 94.12 81 VAL A O 1
ATOM 558 N N . THR A 1 82 ? -17.971 1.424 4.340 1.00 86.75 82 THR A N 1
ATOM 559 C CA . THR A 1 82 ? -18.420 1.402 5.741 1.00 86.75 82 THR A CA 1
ATOM 560 C C . THR A 1 82 ? -19.938 1.474 5.808 1.00 86.75 82 THR A C 1
ATOM 562 O O . THR A 1 82 ? -20.527 2.421 5.297 1.00 86.75 82 THR A O 1
ATOM 565 N N . ALA A 1 83 ? -20.582 0.491 6.447 1.00 83.69 83 ALA A N 1
ATOM 566 C CA . ALA A 1 83 ? -22.039 0.461 6.636 1.00 83.69 83 ALA A CA 1
ATOM 567 C C . ALA A 1 83 ? -22.843 0.716 5.335 1.00 83.69 83 ALA A C 1
ATOM 569 O O . ALA A 1 83 ? -23.852 1.416 5.332 1.00 83.69 83 ALA A O 1
ATOM 570 N N . GLY A 1 84 ? -22.363 0.181 4.206 1.00 82.94 84 GLY A N 1
ATOM 571 C CA . GLY A 1 84 ? -22.989 0.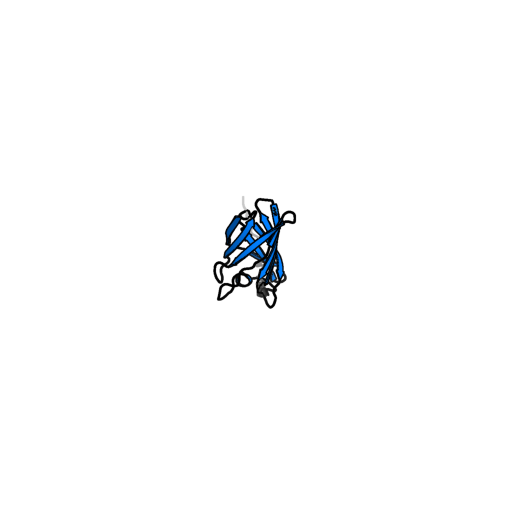352 2.888 1.00 82.94 84 GLY A CA 1
ATOM 572 C C . GLY A 1 84 ? -22.733 1.703 2.208 1.00 82.94 84 GLY A C 1
ATOM 573 O O . GLY A 1 84 ? -23.240 1.928 1.115 1.00 82.94 84 GLY A O 1
ATOM 574 N N . GLN A 1 85 ? -21.948 2.593 2.817 1.00 88.75 85 GLN A N 1
ATOM 575 C CA . GLN A 1 85 ? -21.484 3.837 2.204 1.00 88.75 85 GLN A CA 1
ATOM 576 C C . GLN A 1 85 ? -20.037 3.679 1.742 1.00 88.75 85 GLN A C 1
ATOM 578 O O . GLN A 1 85 ? -19.169 3.270 2.515 1.00 88.75 85 GLN A O 1
ATOM 583 N N . SER A 1 86 ? -19.771 4.030 0.487 1.00 92.31 86 SER A N 1
ATOM 584 C CA . SER A 1 86 ? -18.408 4.139 -0.026 1.00 92.31 86 SER A CA 1
ATOM 585 C C . SER A 1 86 ? -17.822 5.504 0.343 1.00 92.31 86 SER A C 1
ATOM 587 O O . SER A 1 86 ? -18.472 6.544 0.190 1.00 92.31 86 SER A O 1
ATOM 589 N N . ARG A 1 87 ? -16.600 5.499 0.879 1.00 94.38 87 ARG A N 1
ATOM 590 C CA . ARG A 1 87 ? -15.824 6.701 1.187 1.00 94.38 87 ARG A CA 1
ATOM 591 C C . ARG A 1 87 ? -14.500 6.619 0.454 1.00 94.38 87 ARG A C 1
ATOM 593 O O . ARG A 1 87 ? -13.771 5.647 0.629 1.00 94.38 87 ARG A O 1
ATOM 600 N N . GLN A 1 88 ? -14.199 7.652 -0.323 1.00 96.44 88 GLN A N 1
ATOM 601 C CA . GLN A 1 88 ? -13.045 7.684 -1.208 1.00 96.44 88 GLN A CA 1
ATOM 602 C C . GLN A 1 88 ? -12.237 8.963 -0.999 1.00 96.44 88 GLN A C 1
ATOM 604 O O . GLN A 1 88 ? -12.808 10.045 -0.849 1.00 96.44 88 GLN A O 1
ATOM 609 N N . THR A 1 89 ? -10.916 8.826 -1.038 1.00 97.50 89 THR A N 1
ATOM 610 C CA . THR A 1 89 ? -9.958 9.932 -1.123 1.00 97.50 89 THR A CA 1
ATOM 611 C C . THR A 1 89 ? -8.996 9.653 -2.262 1.00 97.50 89 THR A C 1
ATOM 613 O O . THR A 1 89 ? -8.591 8.513 -2.465 1.00 97.50 89 THR A O 1
ATOM 616 N N . THR A 1 90 ? -8.606 10.698 -2.983 1.00 98.12 90 THR A N 1
ATOM 617 C CA . THR A 1 90 ? -7.505 10.645 -3.943 1.00 98.12 90 THR A CA 1
ATOM 618 C C . THR A 1 90 ? -6.435 11.612 -3.478 1.00 98.12 90 THR A C 1
ATOM 620 O O . THR A 1 90 ? -6.728 12.790 -3.278 1.00 98.12 90 THR A O 1
ATOM 623 N N . ALA A 1 91 ? -5.228 11.106 -3.262 1.00 96.31 91 ALA A N 1
ATOM 624 C CA . ALA A 1 91 ? -4.129 11.880 -2.711 1.00 96.31 91 ALA A CA 1
ATOM 625 C C . ALA A 1 91 ? -2.782 11.290 -3.121 1.00 96.31 91 ALA A C 1
ATOM 627 O O . ALA A 1 91 ? -2.690 10.155 -3.606 1.00 96.31 91 ALA A O 1
ATOM 628 N N . ASP A 1 92 ? -1.745 12.079 -2.875 1.00 97.69 92 ASP A N 1
ATOM 629 C CA . ASP A 1 92 ? -0.377 11.622 -3.006 1.00 97.69 92 ASP A CA 1
ATOM 630 C C . ASP A 1 92 ? -0.049 10.585 -1.919 1.00 97.69 92 ASP A C 1
ATOM 632 O O . ASP A 1 92 ? -0.527 10.669 -0.784 1.00 97.69 92 ASP A O 1
ATOM 636 N N . PHE A 1 93 ? 0.782 9.604 -2.261 1.00 97.88 93 PHE A N 1
ATOM 637 C CA . PHE A 1 93 ? 1.379 8.661 -1.324 1.00 97.88 93 PHE A CA 1
ATOM 638 C C . PHE A 1 93 ? 2.895 8.852 -1.263 1.00 97.88 93 PHE A C 1
ATOM 640 O O . PHE A 1 93 ? 3.531 9.343 -2.200 1.00 97.88 93 PHE A O 1
ATOM 647 N N . GLU A 1 94 ? 3.481 8.453 -0.142 1.00 98.12 94 GLU A N 1
ATOM 648 C CA . GLU A 1 94 ? 4.922 8.464 0.094 1.00 98.12 94 GLU A CA 1
ATOM 649 C C . GLU A 1 94 ? 5.449 7.026 0.093 1.00 98.12 94 GLU A C 1
ATOM 651 O O . GLU A 1 94 ? 4.812 6.130 0.652 1.00 98.12 94 GLU A O 1
ATOM 656 N N . VAL A 1 95 ? 6.628 6.811 -0.497 1.00 97.25 95 VAL A N 1
ATOM 657 C CA . VAL A 1 95 ? 7.396 5.568 -0.359 1.00 97.25 95 VAL A CA 1
ATOM 658 C C . VAL A 1 95 ? 8.637 5.868 0.464 1.00 97.25 95 VAL A C 1
ATOM 660 O O . VAL A 1 95 ? 9.487 6.660 0.058 1.00 97.25 95 VAL A O 1
ATOM 663 N N . ARG A 1 96 ? 8.770 5.195 1.605 1.00 96.06 96 ARG A N 1
ATOM 664 C CA . ARG A 1 96 ? 10.018 5.152 2.371 1.00 96.06 96 ARG A CA 1
ATOM 665 C C . ARG A 1 96 ? 10.691 3.816 2.156 1.00 96.06 96 ARG A C 1
ATOM 667 O O . ARG A 1 96 ? 10.020 2.794 2.099 1.00 96.06 96 ARG A O 1
ATOM 674 N N . THR A 1 97 ? 12.012 3.818 2.069 1.00 94.31 97 THR A N 1
ATOM 675 C CA . THR A 1 97 ? 12.793 2.588 1.920 1.00 94.31 97 THR A CA 1
ATOM 676 C C . THR A 1 97 ? 13.715 2.395 3.102 1.00 94.31 97 THR A C 1
ATOM 678 O O . THR A 1 97 ? 14.412 3.331 3.499 1.00 94.31 97 THR A O 1
ATOM 681 N N . ASP A 1 98 ? 13.742 1.183 3.646 1.00 89.12 98 ASP A N 1
ATOM 682 C CA . ASP A 1 98 ? 14.717 0.816 4.665 1.00 89.12 98 ASP A CA 1
ATOM 683 C C . ASP A 1 98 ? 16.112 0.559 4.063 1.00 89.12 98 ASP A C 1
ATOM 685 O O . ASP A 1 98 ? 16.342 0.661 2.854 1.00 89.12 98 ASP A O 1
ATOM 689 N N . THR A 1 99 ? 17.074 0.212 4.920 1.00 86.94 99 THR A N 1
ATOM 690 C CA . THR A 1 99 ? 18.460 -0.071 4.514 1.00 86.94 99 THR A CA 1
ATOM 691 C C . THR A 1 99 ? 18.603 -1.310 3.626 1.00 86.94 99 THR A C 1
ATOM 693 O O . THR A 1 99 ? 19.647 -1.486 3.002 1.00 86.94 99 THR A O 1
ATOM 696 N N . THR A 1 100 ? 17.572 -2.155 3.539 1.00 86.56 100 THR A N 1
ATOM 697 C CA . THR A 1 100 ? 17.508 -3.324 2.647 1.00 86.56 100 THR A CA 1
ATOM 698 C C . THR A 1 100 ? 16.842 -3.000 1.305 1.00 86.56 100 THR A C 1
ATOM 700 O O . THR A 1 100 ? 16.640 -3.890 0.474 1.00 86.56 100 THR A O 1
ATOM 703 N N . GLY A 1 101 ? 16.475 -1.732 1.090 1.00 88.12 101 GLY A N 1
ATOM 704 C CA . GLY A 1 101 ? 15.752 -1.276 -0.092 1.00 88.12 101 GLY A CA 1
ATOM 705 C C . GLY A 1 101 ? 14.297 -1.740 -0.128 1.00 88.12 101 GLY A C 1
ATOM 706 O O . GLY A 1 101 ? 13.686 -1.716 -1.202 1.00 88.12 101 GLY A O 1
ATOM 707 N N . ARG A 1 102 ? 13.743 -2.193 1.005 1.00 92.75 102 ARG A N 1
ATOM 708 C CA . ARG A 1 102 ? 12.339 -2.589 1.103 1.00 92.75 102 ARG A CA 1
ATOM 709 C C . ARG A 1 102 ? 11.482 -1.368 1.390 1.00 92.75 102 ARG A C 1
ATOM 711 O O . ARG A 1 102 ? 11.799 -0.563 2.264 1.00 92.75 102 ARG A O 1
ATOM 718 N N . GLY A 1 103 ? 10.407 -1.241 0.627 1.00 95.69 103 GLY A N 1
ATOM 719 C CA . GLY A 1 103 ? 9.459 -0.152 0.721 1.00 95.69 103 GLY A CA 1
ATOM 720 C C . GLY A 1 103 ? 8.530 -0.235 1.924 1.00 95.69 103 GLY A C 1
ATOM 721 O O . GLY A 1 103 ? 8.224 -1.306 2.451 1.00 95.69 103 GLY A O 1
ATOM 722 N N . GLN A 1 104 ? 8.019 0.929 2.285 1.00 97.06 104 GLN A N 1
ATOM 723 C CA . GLN A 1 104 ? 6.869 1.162 3.132 1.00 97.06 104 GLN A CA 1
ATOM 724 C C . GLN A 1 104 ? 6.077 2.308 2.504 1.00 97.06 104 GLN A C 1
ATOM 726 O O . GLN A 1 104 ? 6.666 3.328 2.145 1.00 97.06 104 GLN A O 1
ATOM 731 N N . ILE A 1 105 ? 4.760 2.151 2.382 1.00 97.62 105 ILE A N 1
ATOM 732 C CA . ILE A 1 105 ? 3.885 3.203 1.864 1.00 97.62 105 ILE A CA 1
ATOM 733 C C . ILE A 1 105 ? 3.105 3.902 2.962 1.00 97.62 105 ILE A C 1
ATOM 735 O O . ILE A 1 105 ? 2.644 3.264 3.911 1.00 97.62 105 ILE A O 1
ATOM 739 N N . PHE A 1 106 ? 2.919 5.202 2.761 1.00 98.31 106 PHE A N 1
ATOM 740 C CA . PHE A 1 106 ? 2.042 6.072 3.536 1.00 98.31 106 PHE A CA 1
ATOM 741 C C . PHE A 1 106 ? 1.068 6.728 2.566 1.00 98.31 106 PHE A C 1
ATOM 743 O O . PHE A 1 106 ? 1.502 7.289 1.564 1.00 98.31 106 PHE A O 1
ATOM 750 N N . PHE A 1 107 ? -0.230 6.652 2.825 1.00 98.00 107 PHE A N 1
ATOM 751 C CA . PHE A 1 107 ? -1.255 7.207 1.938 1.00 98.00 107 PHE A CA 1
ATOM 752 C C . PHE A 1 107 ? -2.388 7.835 2.742 1.00 98.00 107 PHE A C 1
ATOM 754 O O . PHE A 1 107 ? -2.645 7.436 3.876 1.00 98.00 107 PHE A O 1
ATOM 761 N N . SER A 1 108 ? -3.113 8.787 2.160 1.00 97.69 108 SER A N 1
ATOM 762 C CA . SER A 1 108 ? -4.313 9.333 2.798 1.00 97.69 108 SER A CA 1
ATOM 763 C C . SER A 1 108 ? -5.531 8.430 2.586 1.00 97.69 108 SER A C 1
ATOM 765 O O . SER A 1 108 ? -5.742 7.872 1.509 1.00 97.69 108 SER A O 1
ATOM 767 N N . SER A 1 109 ? -6.368 8.325 3.613 1.00 95.75 109 SER A N 1
ATOM 768 C CA . SER A 1 109 ? -7.722 7.773 3.547 1.00 95.75 109 SER A CA 1
ATOM 769 C C . SER A 1 109 ? -8.750 8.900 3.719 1.00 95.75 109 SER A C 1
ATOM 771 O O . SER A 1 109 ? -8.402 10.059 3.948 1.00 95.75 109 SER A O 1
ATOM 773 N N . TYR A 1 110 ? -10.043 8.588 3.629 1.00 94.12 110 TYR A N 1
ATOM 774 C CA . TYR A 1 110 ? -11.105 9.564 3.915 1.00 94.12 110 TYR A CA 1
ATOM 775 C C . TYR A 1 110 ? -11.077 10.101 5.357 1.00 94.12 110 TYR A C 1
ATOM 777 O O . TYR A 1 110 ? -11.549 11.205 5.614 1.00 94.12 110 TYR A O 1
ATOM 785 N N . SER A 1 111 ? -10.537 9.335 6.306 1.00 93.31 111 SER A N 1
ATOM 786 C CA . SER A 1 111 ? -10.598 9.658 7.739 1.00 93.31 111 SER A CA 1
ATOM 787 C C . SER A 1 111 ? -9.227 9.827 8.396 1.00 93.31 111 SER A C 1
ATOM 789 O O . SER A 1 111 ? -9.161 9.955 9.615 1.00 93.31 111 SER A O 1
ATOM 791 N N . GLY A 1 112 ? -8.141 9.828 7.622 1.00 95.06 112 GLY A N 1
ATOM 792 C CA . GLY A 1 112 ? -6.787 9.998 8.138 1.00 95.06 112 GLY A CA 1
ATOM 793 C C . GLY A 1 112 ? -5.741 9.422 7.193 1.00 95.06 112 GLY A C 1
ATOM 794 O O . GLY A 1 112 ? -5.770 9.688 5.995 1.00 95.06 112 GLY A O 1
ATOM 795 N N . GLU A 1 113 ? -4.821 8.629 7.733 1.00 97.56 113 GLU A N 1
ATOM 796 C CA . GLU A 1 113 ? -3.690 8.058 7.000 1.00 97.56 113 GLU A CA 1
ATOM 797 C C . GLU A 1 113 ? -3.676 6.530 7.102 1.00 97.56 113 GLU A C 1
ATOM 799 O O . GLU A 1 113 ? -4.172 5.941 8.066 1.00 97.56 113 GLU A O 1
ATOM 804 N N . GLY A 1 114 ? -3.107 5.880 6.094 1.00 97.94 114 GLY A N 1
ATOM 805 C CA . GLY A 1 114 ? -2.764 4.471 6.094 1.00 97.94 114 GLY A CA 1
ATOM 806 C C . GLY A 1 114 ? -1.265 4.278 5.950 1.00 97.94 114 GLY A C 1
ATOM 807 O O . GLY A 1 114 ? -0.600 5.011 5.222 1.00 97.94 114 GLY A O 1
ATOM 808 N N . VAL A 1 115 ? -0.741 3.278 6.652 1.00 98.38 115 VAL A N 1
ATOM 809 C CA . VAL A 1 115 ? 0.667 2.887 6.619 1.00 98.38 115 VAL A CA 1
ATOM 810 C C . VAL A 1 115 ? 0.779 1.386 6.404 1.00 98.38 115 VAL A C 1
ATOM 812 O O . VAL A 1 115 ? 0.117 0.597 7.084 1.00 98.38 115 VAL A O 1
ATOM 815 N N . SER A 1 116 ? 1.625 0.966 5.466 1.00 98.38 116 SER A N 1
ATOM 816 C CA . SER A 1 116 ? 1.915 -0.458 5.294 1.00 98.38 116 SER A CA 1
ATOM 817 C C . SER A 1 116 ? 2.848 -0.971 6.391 1.00 98.38 116 SER A C 1
ATOM 819 O O . SER A 1 116 ? 3.845 -0.329 6.726 1.00 98.38 116 SER A O 1
ATOM 821 N N . THR A 1 117 ? 2.584 -2.171 6.886 1.00 97.56 117 THR A N 1
ATOM 822 C CA . THR A 1 117 ? 3.471 -2.926 7.781 1.00 97.56 117 THR A CA 1
ATOM 823 C C . THR A 1 117 ? 4.255 -3.999 7.036 1.00 97.56 117 THR A C 1
ATOM 825 O O . THR A 1 117 ? 5.361 -4.342 7.444 1.00 97.56 117 THR A O 1
ATOM 828 N N . ASN A 1 118 ? 3.711 -4.526 5.937 1.00 96.81 118 ASN A N 1
ATOM 829 C CA . ASN A 1 118 ? 4.385 -5.519 5.114 1.00 96.81 118 ASN A CA 1
ATOM 830 C C . ASN A 1 118 ? 3.931 -5.419 3.652 1.00 96.81 118 ASN A C 1
ATOM 832 O O . ASN A 1 118 ? 2.768 -5.150 3.349 1.00 96.81 118 ASN A O 1
ATOM 836 N N . LEU A 1 119 ? 4.880 -5.657 2.750 1.00 97.62 119 LEU A N 1
ATOM 837 C CA . LEU A 1 119 ? 4.682 -5.663 1.303 1.00 97.62 119 LEU A CA 1
ATOM 838 C C . LEU A 1 119 ? 5.143 -6.997 0.738 1.00 97.62 119 LEU A C 1
ATOM 840 O O . LEU A 1 119 ? 6.228 -7.458 1.085 1.00 97.62 119 LEU A O 1
ATOM 844 N N . ILE A 1 120 ? 4.367 -7.601 -0.152 1.00 97.19 120 ILE A N 1
ATOM 845 C CA . ILE A 1 120 ? 4.783 -8.805 -0.878 1.00 97.19 120 ILE A CA 1
ATOM 846 C C . ILE A 1 120 ? 5.005 -8.423 -2.332 1.00 97.19 120 ILE A C 1
ATOM 848 O O . ILE A 1 120 ? 4.160 -7.753 -2.919 1.00 97.19 120 ILE A O 1
ATOM 852 N N . CYS A 1 121 ? 6.119 -8.874 -2.901 1.00 95.88 121 CYS A N 1
ATOM 853 C CA . CYS A 1 121 ? 6.424 -8.769 -4.320 1.00 95.88 121 CYS A CA 1
ATOM 854 C C . CYS A 1 121 ? 6.581 -10.182 -4.883 1.00 95.88 121 CYS A C 1
ATOM 856 O O . CYS A 1 121 ? 7.372 -10.964 -4.360 1.00 95.88 121 CYS A O 1
ATOM 858 N N . ALA A 1 122 ? 5.812 -10.533 -5.918 1.00 87.62 122 ALA A N 1
ATOM 859 C CA . ALA A 1 122 ? 5.863 -11.879 -6.503 1.00 87.62 122 ALA A CA 1
ATOM 860 C C . ALA A 1 122 ? 7.193 -12.146 -7.232 1.00 87.62 122 ALA A C 1
ATOM 862 O O . ALA A 1 122 ? 7.750 -13.237 -7.148 1.00 87.62 122 ALA A O 1
ATOM 863 N N . SER A 1 123 ? 7.710 -11.136 -7.934 1.00 88.00 123 SER A N 1
ATOM 864 C CA . SER A 1 123 ? 9.008 -11.164 -8.608 1.00 88.00 123 SER A CA 1
ATOM 865 C C . SER A 1 123 ? 9.514 -9.739 -8.816 1.00 88.00 123 SER A C 1
ATOM 867 O O . SER A 1 123 ? 8.743 -8.876 -9.242 1.00 88.00 123 SER A O 1
ATOM 869 N N . GLY A 1 124 ? 10.804 -9.497 -8.575 1.00 92.12 124 GLY A N 1
ATOM 870 C CA . GLY A 1 124 ? 11.377 -8.152 -8.656 1.00 92.12 124 GLY A CA 1
ATOM 871 C C . GLY A 1 124 ? 10.770 -7.217 -7.607 1.00 92.12 124 GLY A C 1
ATOM 872 O O . GLY A 1 124 ? 10.499 -7.638 -6.486 1.00 92.12 124 GLY A O 1
ATOM 873 N N . THR A 1 125 ? 10.544 -5.957 -7.976 1.00 95.38 125 THR A N 1
ATOM 874 C CA . THR A 1 125 ? 10.116 -4.905 -7.041 1.00 95.38 125 THR A CA 1
ATOM 875 C C . THR A 1 125 ? 8.613 -4.635 -7.041 1.00 95.38 125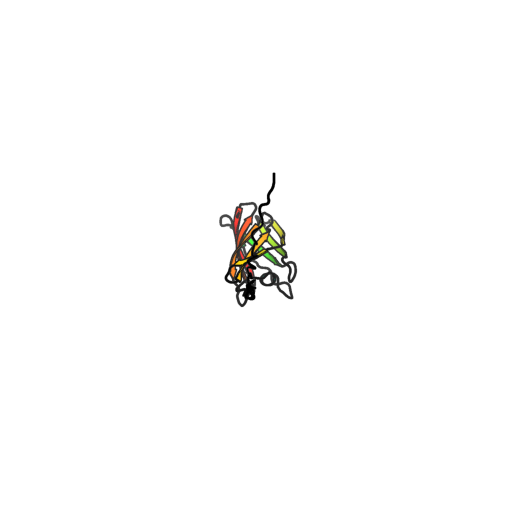 THR A C 1
ATOM 877 O O . THR A 1 125 ? 8.130 -3.972 -6.126 1.00 95.38 125 THR A O 1
ATOM 880 N N . ARG A 1 126 ? 7.857 -5.160 -8.020 1.00 95.69 126 ARG A N 1
ATOM 881 C CA . ARG A 1 126 ? 6.408 -4.923 -8.160 1.00 95.69 126 ARG A CA 1
ATOM 882 C C . ARG A 1 126 ? 5.648 -5.508 -6.972 1.00 95.69 126 ARG A C 1
ATOM 884 O O . ARG A 1 126 ? 5.655 -6.722 -6.760 1.00 95.69 126 ARG A O 1
ATOM 891 N N . VAL A 1 127 ? 4.914 -4.654 -6.266 1.00 97.56 127 VAL A N 1
ATOM 892 C CA . VAL A 1 127 ? 4.108 -5.057 -5.107 1.00 97.56 127 VAL A CA 1
ATOM 893 C C . VAL A 1 127 ? 2.850 -5.786 -5.571 1.00 97.56 127 VAL A C 1
ATOM 895 O O . VAL A 1 127 ? 2.190 -5.350 -6.504 1.00 97.56 127 VAL A O 1
ATOM 898 N N . THR A 1 128 ? 2.499 -6.898 -4.939 1.00 97.94 128 THR A N 1
ATOM 899 C CA . THR A 1 128 ? 1.283 -7.687 -5.212 1.00 97.94 128 THR A CA 1
ATOM 900 C C . THR A 1 128 ? 0.386 -7.823 -3.986 1.00 97.94 128 THR A C 1
ATOM 902 O O . THR A 1 128 ? -0.805 -8.079 -4.132 1.00 97.94 128 THR A O 1
ATOM 905 N N . SER A 1 129 ? 0.914 -7.585 -2.783 1.00 98.12 129 SER A N 1
ATOM 906 C CA . SER A 1 129 ? 0.126 -7.511 -1.550 1.00 98.12 129 SER A CA 1
ATOM 907 C C . SER A 1 129 ? 0.636 -6.399 -0.652 1.00 98.12 129 SER A C 1
ATOM 909 O O . SER A 1 129 ? 1.845 -6.228 -0.499 1.00 98.12 129 SER A O 1
ATOM 911 N N . ILE A 1 130 ? -0.293 -5.708 -0.001 1.00 98.50 130 ILE A N 1
ATOM 912 C CA . ILE A 1 130 ? -0.021 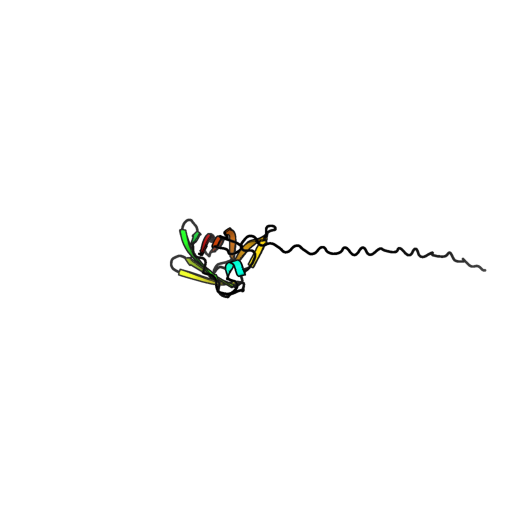-4.685 1.003 1.00 98.50 130 ILE A CA 1
ATOM 913 C C . ILE A 1 130 ? -0.834 -5.048 2.240 1.00 98.50 130 ILE A C 1
ATOM 915 O O . ILE A 1 130 ? -2.052 -5.214 2.154 1.00 98.50 130 ILE A O 1
ATOM 919 N N . THR A 1 131 ? -0.170 -5.155 3.385 1.00 98.62 131 THR A N 1
ATOM 920 C CA . THR A 1 131 ? -0.834 -5.217 4.689 1.00 98.62 131 THR A CA 1
ATOM 921 C C . THR A 1 131 ? -0.427 -4.018 5.523 1.00 98.62 131 THR A C 1
ATOM 923 O O . THR A 1 131 ? 0.687 -3.507 5.366 1.00 98.62 131 THR A O 1
ATOM 926 N N . GLY A 1 132 ? -1.292 -3.565 6.423 1.00 98.38 132 GLY A N 1
ATOM 927 C CA . GLY A 1 132 ? -0.991 -2.392 7.231 1.00 98.38 132 GLY A CA 1
ATOM 928 C C . GLY A 1 132 ? -2.105 -1.964 8.165 1.00 98.38 132 GLY A C 1
ATOM 929 O O . GLY A 1 132 ? -3.033 -2.722 8.428 1.00 98.38 132 GLY A O 1
ATOM 930 N N . MET A 1 133 ? -1.998 -0.724 8.634 1.00 98.44 133 MET A N 1
ATOM 931 C CA . MET A 1 133 ? -3.019 -0.043 9.426 1.00 98.44 133 MET A CA 1
ATOM 932 C C . MET A 1 133 ? -3.560 1.147 8.643 1.00 98.44 133 MET A C 1
ATOM 934 O O . MET A 1 133 ? -2.784 1.876 8.029 1.00 98.44 133 MET A O 1
ATOM 938 N N . VAL A 1 134 ? -4.868 1.377 8.690 1.00 97.81 134 VAL A N 1
ATOM 939 C CA . VAL A 1 134 ? -5.509 2.558 8.102 1.00 97.81 134 VAL A CA 1
ATOM 940 C C . VAL A 1 134 ? -6.439 3.219 9.107 1.00 97.81 134 VAL A C 1
ATOM 942 O O . VAL A 1 134 ? -7.219 2.552 9.784 1.00 97.81 134 VAL A O 1
ATOM 945 N N . ALA A 1 135 ? -6.362 4.541 9.218 1.00 96.06 135 ALA A N 1
ATOM 946 C CA . ALA A 1 135 ? -7.295 5.311 10.021 1.00 96.06 135 ALA A CA 1
ATOM 947 C C . ALA A 1 135 ? -8.680 5.324 9.362 1.00 96.06 135 ALA A C 1
ATOM 949 O O . ALA A 1 135 ? -8.828 5.654 8.179 1.00 96.06 135 ALA A O 1
ATOM 950 N N . THR A 1 136 ? -9.701 4.996 10.150 1.00 92.06 136 THR A N 1
ATOM 951 C CA . THR A 1 136 ? -11.116 5.118 9.788 1.00 92.06 136 THR A CA 1
ATOM 952 C C . THR A 1 136 ? -11.818 6.044 10.782 1.00 92.06 136 THR A C 1
ATOM 954 O O . THR A 1 136 ? -11.279 6.337 11.849 1.00 92.06 136 THR A O 1
ATOM 957 N N . GLN A 1 137 ? -13.028 6.503 10.455 1.00 89.44 137 GLN A N 1
ATOM 958 C CA . GLN A 1 137 ? -13.839 7.321 11.368 1.00 89.44 137 GLN A CA 1
ATOM 959 C C . GLN A 1 137 ? -14.111 6.624 12.713 1.00 89.44 137 GLN A C 1
ATOM 961 O O . GLN A 1 137 ? -14.262 7.291 13.732 1.00 89.44 137 GLN A O 1
ATOM 966 N N . ASP A 1 138 ? -14.146 5.295 12.703 1.00 89.44 138 ASP A N 1
ATOM 967 C CA . ASP A 1 138 ? -14.494 4.463 13.850 1.00 89.44 138 ASP A CA 1
ATOM 968 C C . ASP A 1 138 ? -13.244 3.941 14.595 1.00 89.44 138 ASP A C 1
ATOM 970 O O . ASP A 1 138 ? -13.366 3.232 15.589 1.00 89.44 138 ASP A O 1
ATOM 974 N N . GLY A 1 139 ? -12.034 4.278 14.127 1.00 92.25 139 GLY A N 1
ATOM 975 C CA . GLY A 1 139 ? -10.764 3.832 14.711 1.00 92.25 139 GLY A CA 1
ATOM 976 C C . GLY A 1 139 ? -9.768 3.271 13.686 1.00 92.25 139 GLY A C 1
ATOM 977 O O . GLY A 1 139 ? -10.053 3.229 12.485 1.00 92.25 139 GLY A O 1
ATOM 978 N N . PRO A 1 140 ? -8.565 2.866 14.127 1.00 95.94 140 PRO A N 1
ATOM 979 C CA . PRO A 1 140 ? -7.581 2.232 13.257 1.00 95.94 140 PRO A CA 1
ATOM 980 C C . PRO A 1 140 ? -8.024 0.812 12.876 1.00 95.94 140 PRO A C 1
ATOM 982 O O . PRO A 1 140 ? -8.409 0.027 13.738 1.00 95.94 140 PRO A O 1
ATOM 985 N N . ALA A 1 141 ? -7.932 0.474 11.593 1.00 96.81 141 ALA A N 1
ATOM 986 C CA . ALA A 1 141 ? -8.281 -0.837 11.055 1.00 96.81 141 ALA A CA 1
ATOM 987 C C . ALA A 1 141 ? -7.053 -1.511 10.435 1.00 96.81 141 ALA A C 1
ATOM 989 O O . ALA A 1 141 ? -6.296 -0.872 9.698 1.00 96.81 141 ALA A O 1
ATOM 990 N N . GLU A 1 142 ? -6.873 -2.803 10.695 1.00 98.06 142 GLU A N 1
ATOM 991 C CA . GLU A 1 142 ? -5.901 -3.612 9.956 1.00 98.06 142 GLU A CA 1
ATOM 992 C C . GLU A 1 142 ? -6.409 -3.809 8.534 1.00 98.06 142 GLU A C 1
ATOM 994 O O . GLU A 1 142 ? -7.573 -4.143 8.341 1.00 98.06 142 GLU A O 1
ATOM 999 N N . PHE A 1 143 ? -5.566 -3.634 7.524 1.00 98.44 143 PHE A N 1
ATOM 1000 C CA . PHE A 1 143 ? -5.961 -3.897 6.147 1.00 98.44 143 PHE A CA 1
ATOM 1001 C C . PHE A 1 143 ? -5.043 -4.897 5.467 1.00 98.44 143 PHE A C 1
ATOM 1003 O O . PHE A 1 143 ? -3.858 -5.020 5.780 1.00 98.44 143 PHE A O 1
ATOM 1010 N N . THR A 1 144 ? -5.615 -5.608 4.503 1.00 98.62 144 THR A N 1
ATOM 1011 C CA . THR A 1 144 ? -4.902 -6.442 3.541 1.00 98.62 144 THR A CA 1
ATOM 1012 C C . THR A 1 144 ? -5.537 -6.229 2.180 1.00 98.62 144 THR A C 1
ATOM 1014 O O . THR A 1 144 ? -6.736 -6.454 2.014 1.00 98.62 144 THR A O 1
ATOM 1017 N N . VAL A 1 145 ? -4.739 -5.797 1.207 1.00 98.62 145 VAL A N 1
ATOM 1018 C CA . VAL A 1 145 ? -5.164 -5.612 -0.183 1.00 98.62 145 VAL A CA 1
ATOM 1019 C C . VAL A 1 145 ? -4.162 -6.270 -1.123 1.00 98.62 145 VAL A C 1
ATOM 1021 O O . VAL A 1 145 ? -2.954 -6.250 -0.884 1.00 98.62 145 VAL A O 1
ATOM 1024 N N . THR A 1 146 ? -4.666 -6.875 -2.192 1.00 98.50 146 THR A N 1
ATOM 1025 C CA . THR A 1 146 ? -3.873 -7.666 -3.138 1.00 98.50 146 THR A CA 1
ATOM 1026 C C . THR A 1 146 ? -4.214 -7.307 -4.570 1.00 98.50 146 THR A C 1
ATOM 1028 O O . THR A 1 146 ? -5.311 -6.831 -4.855 1.00 98.50 146 THR A O 1
ATOM 1031 N N . ARG A 1 147 ? -3.278 -7.557 -5.477 1.00 96.38 147 ARG A N 1
ATOM 1032 C CA . ARG A 1 147 ? -3.504 -7.496 -6.918 1.00 96.38 147 ARG A CA 1
ATOM 1033 C C . ARG A 1 147 ? -2.769 -8.633 -7.614 1.00 96.38 147 ARG A C 1
ATOM 1035 O O . ARG A 1 147 ? -1.824 -9.195 -7.058 1.00 96.38 147 ARG A O 1
ATOM 1042 N N . THR A 1 148 ? -3.196 -8.929 -8.834 1.00 90.19 148 THR A N 1
ATOM 1043 C CA . THR A 1 148 ? -2.601 -9.953 -9.702 1.00 90.19 148 THR A CA 1
ATOM 1044 C C . THR A 1 148 ? -1.622 -9.330 -10.686 1.00 90.19 148 THR A C 1
ATOM 1046 O O . THR A 1 148 ? -1.974 -8.315 -11.318 1.00 90.19 148 THR A O 1
#

Radius of gyration: 28.43 Å; chains: 1; bounding box: 90×73×46 Å

Sequence (148 aa):
MHRALTGAACCAAAALALAATTASAPASAVTYSCGGLYTDYVGALVLDTPFVGTAVLDGVSRAMTVAPVKVNDNMLSVEIVTAGQSRQTTADFEVRTDTTGRGQIFFSSYSGEGVSTNLICASGTRVTSITGMVATQDGPAEFTVTRT

Organism: Kitasatospora griseola (NCBI:txid2064)

pLDDT: mean 86.74, std 17.33, range [37.78, 98.62]

Secondary structure (DSSP, 8-state):
------------------------PPPPPP---BS-STHHHH-SSSPPPPEEEEEEETTEEEEEEEEE-STTSSEEEEEEEETTEEEEEEEEEEEEE-TTSBEEEEEEETTEEEEEEEEEESSTT-EEEEEEEEEETTEEEEEEEE--

Foldseek 3Di:
DDDDDDDDDDPDDPPPPPPPPPPPDPDPPQFAAAQLALCLQQNAPHGDAWWWWFWADPNDTWTWIWGRDDHRAQWIKIWTQDPNDIFIDIDGKDWDADSNNYTKIWDAGNAGIWIFPDFDDPDGHRTFKTWTWDADPRGITTIITGDD